Protein AF-A0A7C3HCT2-F1 (afdb_monomer)

Foldseek 3Di:
DDDDPQPDFDPPWTFGAGNVQATPDTDDPGGDDDFAWDDPDPPDIDGRDHDD

Secondary structure (DSSP, 8-state):
-EEETTEEE-TTT--EE-TT--EEESS--SPPP---EEESSSS-EEET----

pLDDT: mean 92.6, std 8.23, range [57.75, 98.06]

Nearest PDB structures (foldseek):
  3bcc-assembly1_E-2  TM=8.706E-01  e=4.811E-04  Gallus gallus
  6fo2-assembly1_R  TM=9.228E-01  e=1.266E-03  Bos taurus
  6fo2-assembly1_E  TM=9.228E-01  e=1.266E-03  Bos taurus
  3h1h-assembly1_E  TM=8.742E-01  e=1.266E-03  Gallus gall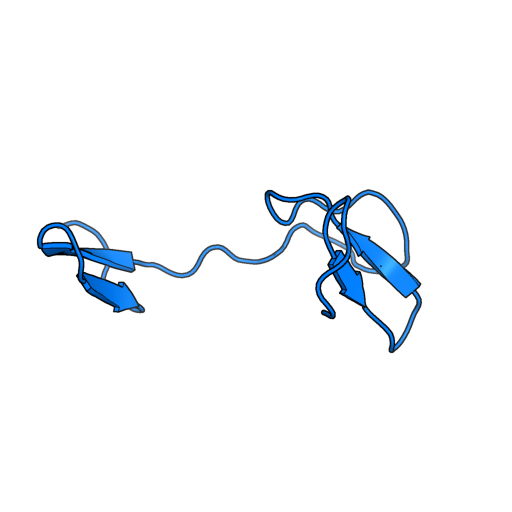us
  1rie-assembly1_A  TM=8.989E-01  e=3.793E-03  Bos taurus

Structure (mmCIF, N/CA/C/O backbone):
data_AF-A0A7C3HCT2-F1
#
_entry.id   AF-A0A7C3HCT2-F1
#
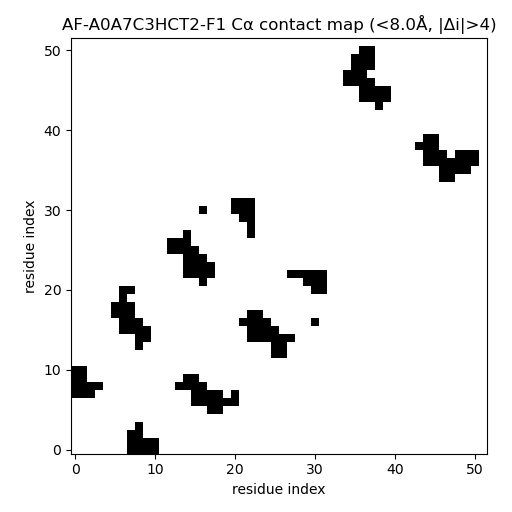loop_
_atom_site.group_PDB
_atom_site.id
_atom_site.type_symbol
_atom_site.label_atom_id
_atom_site.label_alt_id
_atom_site.label_comp_id
_atom_site.label_asym_id
_atom_site.label_entity_id
_atom_site.label_seq_id
_atom_site.pdbx_PDB_ins_code
_atom_site.Cartn_x
_atom_site.Cartn_y
_atom_site.Cartn_z
_atom_site.occupancy
_atom_site.B_iso_or_equiv
_atom_site.auth_seq_id
_atom_site.auth_comp_id
_atom_site.auth_asym_id
_atom_site.auth_atom_id
_atom_site.pdbx_PDB_model_num
ATOM 1 N N . PRO A 1 1 ? -1.728 2.582 -5.422 1.00 72.19 1 PRO A N 1
ATOM 2 C CA . PRO A 1 1 ? -1.521 1.388 -6.279 1.00 72.19 1 PRO A CA 1
ATOM 3 C C . PRO A 1 1 ? -2.868 0.945 -6.862 1.00 72.19 1 PRO A C 1
ATOM 5 O O . PRO A 1 1 ? -3.879 1.079 -6.184 1.00 72.19 1 PRO A O 1
ATOM 8 N N . SER A 1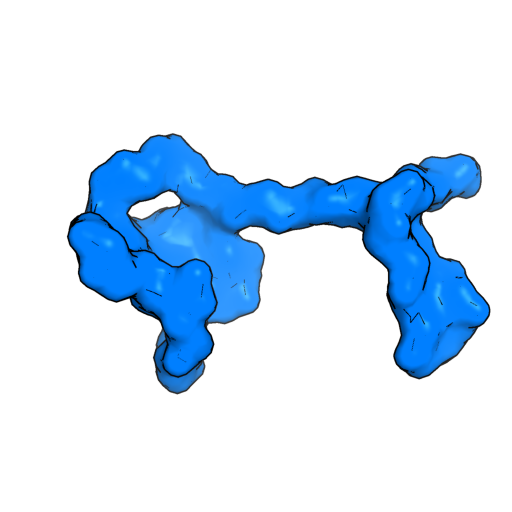 2 ? -2.899 0.457 -8.100 1.00 83.75 2 SER A N 1
ATOM 9 C CA . SER A 1 2 ? -4.118 -0.029 -8.761 1.00 83.75 2 SER A CA 1
ATOM 10 C C . SER A 1 2 ? -4.316 -1.530 -8.524 1.00 83.75 2 SER A C 1
ATOM 12 O O . SER A 1 2 ? -3.343 -2.288 -8.552 1.00 83.75 2 SER A O 1
ATOM 14 N N . ARG A 1 3 ? -5.560 -1.966 -8.276 1.00 87.38 3 ARG A N 1
ATOM 15 C CA . ARG A 1 3 ? -5.905 -3.377 -8.033 1.00 87.38 3 ARG A CA 1
ATOM 16 C C . ARG A 1 3 ? -5.778 -4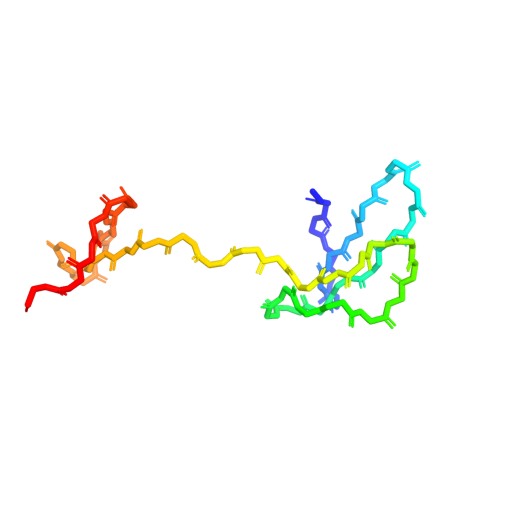.192 -9.324 1.00 87.38 3 ARG A C 1
ATOM 18 O O . ARG A 1 3 ? -6.321 -3.807 -10.359 1.00 87.38 3 ARG A O 1
ATOM 25 N N . LYS A 1 4 ? -5.092 -5.335 -9.263 1.00 85.31 4 LYS A N 1
ATOM 26 C CA . LYS A 1 4 ? -4.962 -6.325 -10.350 1.00 85.31 4 LYS A CA 1
ATOM 27 C C . LYS A 1 4 ? -5.338 -7.718 -9.829 1.00 85.31 4 LYS A C 1
ATOM 29 O O . LYS A 1 4 ? -5.367 -7.939 -8.623 1.00 85.31 4 LYS A O 1
ATOM 34 N N . LYS A 1 5 ? -5.609 -8.679 -10.727 1.00 79.31 5 LYS A N 1
ATOM 35 C CA . LYS A 1 5 ? -6.013 -10.051 -10.337 1.00 79.31 5 LYS A CA 1
ATOM 36 C C . LYS A 1 5 ? -5.015 -10.734 -9.386 1.00 79.31 5 LYS A C 1
ATOM 38 O O . LYS A 1 5 ? -5.440 -11.454 -8.493 1.00 79.31 5 LYS A O 1
ATOM 43 N N . ALA A 1 6 ? -3.717 -10.484 -9.559 1.00 85.06 6 ALA A N 1
ATOM 44 C CA . ALA A 1 6 ? -2.648 -11.101 -8.769 1.00 85.06 6 ALA A CA 1
ATOM 45 C C . ALA A 1 6 ? -2.096 -10.209 -7.634 1.00 85.06 6 ALA A C 1
ATOM 47 O O . ALA A 1 6 ? -1.119 -10.584 -6.994 1.00 85.06 6 ALA A O 1
ATOM 48 N N . GLY A 1 7 ? -2.687 -9.034 -7.384 1.00 93.00 7 GLY A N 1
ATOM 49 C CA . GLY A 1 7 ? -2.175 -8.092 -6.387 1.00 93.00 7 GLY A CA 1
ATOM 50 C C . GLY A 1 7 ? -2.374 -6.639 -6.795 1.00 93.00 7 GLY A C 1
ATOM 51 O O . GLY A 1 7 ? -3.496 -6.216 -7.091 1.00 93.00 7 GLY A O 1
ATOM 52 N N . TRP A 1 8 ? -1.293 -5.864 -6.800 1.00 96.31 8 TRP A N 1
ATOM 53 C CA . TRP A 1 8 ? -1.338 -4.426 -7.033 1.00 96.31 8 TRP A CA 1
ATOM 54 C C . TRP A 1 8 ? -0.196 -3.931 -7.920 1.00 96.31 8 TRP A C 1
ATOM 56 O O . TRP A 1 8 ? 0.926 -4.415 -7.832 1.00 96.31 8 TRP A O 1
ATOM 66 N N . LEU A 1 9 ? -0.480 -2.917 -8.740 1.00 96.31 9 LEU A N 1
ATOM 67 C CA . LEU A 1 9 ? 0.501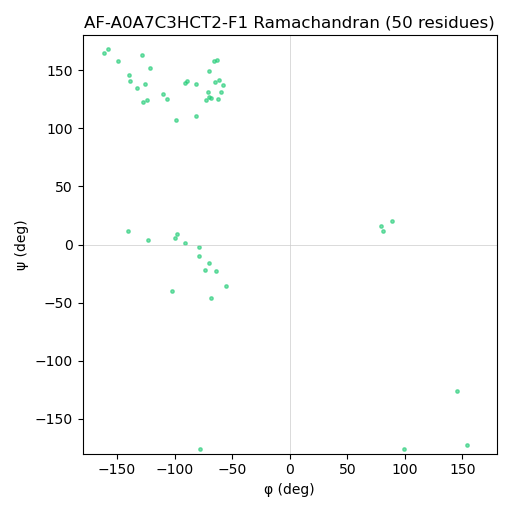 -2.245 -9.597 1.00 96.31 9 LEU A CA 1
ATOM 68 C C . LEU A 1 9 ? 0.522 -0.744 -9.301 1.00 96.31 9 LEU A C 1
ATOM 70 O O . LEU A 1 9 ? -0.512 -0.077 -9.407 1.00 96.31 9 LEU A O 1
ATOM 74 N N . CYS A 1 10 ? 1.686 -0.195 -8.963 1.00 96.25 10 CYS A N 1
ATOM 75 C CA . CYS A 1 10 ? 1.894 1.246 -8.876 1.00 96.25 10 CYS A CA 1
ATOM 76 C C . CYS A 1 10 ? 2.148 1.822 -10.283 1.00 96.25 10 CYS A C 1
ATOM 78 O O . CYS A 1 10 ? 3.207 1.557 -10.850 1.00 96.25 10 CYS A O 1
ATOM 80 N N . PRO A 1 11 ? 1.220 2.609 -10.861 1.00 94.62 11 PRO A N 1
ATOM 81 C CA . PRO A 1 11 ? 1.357 3.097 -12.234 1.00 94.62 11 PRO A CA 1
ATOM 82 C C . PRO A 1 11 ? 2.466 4.144 -12.404 1.00 94.62 11 PRO A C 1
ATOM 84 O O . PRO A 1 11 ? 2.873 4.396 -13.528 1.00 94.62 11 PRO A O 1
ATOM 87 N N . CYS A 1 12 ? 2.963 4.741 -11.314 1.00 95.81 12 CYS A N 1
ATOM 88 C CA . CYS A 1 12 ? 3.973 5.796 -11.386 1.00 95.81 12 CYS A CA 1
ATOM 89 C C . CYS A 1 12 ? 5.330 5.271 -11.875 1.00 95.81 12 CYS A C 1
ATOM 91 O O . CYS A 1 12 ? 5.950 5.878 -12.736 1.00 95.81 12 CYS A O 1
ATOM 93 N N . HIS A 1 13 ? 5.786 4.139 -11.326 1.00 96.69 13 HIS A N 1
ATOM 94 C CA . HIS A 1 13 ? 7.121 3.585 -11.604 1.00 96.69 13 HIS A CA 1
ATOM 95 C C . HIS A 1 13 ? 7.129 2.051 -11.728 1.00 96.69 13 HIS A C 1
ATOM 97 O O . HIS A 1 13 ? 8.183 1.425 -11.694 1.00 96.69 13 HIS A O 1
ATOM 103 N N . GLY A 1 14 ? 5.952 1.425 -11.820 1.00 94.75 14 GLY A N 1
ATOM 104 C CA . GLY A 1 14 ? 5.821 -0.001 -12.116 1.00 94.75 14 GLY A CA 1
ATOM 105 C C . GLY A 1 14 ? 6.018 -0.963 -10.942 1.00 94.75 14 GLY A C 1
ATOM 106 O O . GLY A 1 14 ? 6.098 -2.161 -11.186 1.00 94.75 14 GLY A O 1
ATOM 107 N N . SER A 1 15 ? 6.070 -0.501 -9.686 1.00 97.38 15 SER A N 1
ATOM 108 C CA . SER A 1 15 ? 6.182 -1.416 -8.538 1.00 97.38 15 SER A CA 1
ATOM 109 C C . SER A 1 15 ? 5.004 -2.391 -8.466 1.00 97.38 15 SER A C 1
ATOM 111 O O . SER A 1 15 ? 3.843 -1.966 -8.522 1.00 97.38 15 SER A O 1
ATOM 113 N N . VAL A 1 16 ? 5.302 -3.680 -8.305 1.00 96.81 16 VAL A N 1
ATOM 114 C CA . VAL A 1 16 ? 4.324 -4.772 -8.233 1.00 96.81 16 VAL A CA 1
ATOM 115 C C . VAL A 1 16 ? 4.279 -5.323 -6.818 1.00 96.81 16 VAL A C 1
ATOM 117 O O . VAL A 1 16 ? 5.310 -5.681 -6.253 1.00 96.81 16 VAL A O 1
ATOM 120 N N . TYR A 1 17 ? 3.075 -5.440 -6.270 1.00 97.81 17 TYR A N 1
ATOM 121 C CA . TYR A 1 17 ? 2.831 -6.031 -4.961 1.00 97.81 17 TYR A CA 1
ATOM 122 C C . TYR A 1 17 ? 1.888 -7.219 -5.086 1.00 97.81 17 TYR A C 1
ATOM 124 O O . TYR A 1 17 ? 1.034 -7.245 -5.976 1.00 97.81 17 TYR A O 1
ATOM 132 N N . ASP A 1 18 ? 1.999 -8.172 -4.172 1.00 96.06 18 ASP A N 1
ATOM 133 C CA . ASP A 1 18 ? 1.030 -9.260 -4.060 1.00 96.06 18 ASP A CA 1
ATOM 134 C C . ASP A 1 18 ? -0.273 -8.827 -3.354 1.00 96.06 18 ASP A C 1
ATOM 136 O O . ASP A 1 18 ? -0.477 -7.660 -3.013 1.00 96.06 18 ASP A O 1
ATOM 140 N N . ASN A 1 19 ? -1.188 -9.775 -3.131 1.00 95.38 19 ASN A N 1
ATOM 141 C CA . ASN A 1 19 ? -2.463 -9.519 -2.452 1.00 95.38 19 ASN A CA 1
ATOM 142 C C . ASN A 1 19 ? -2.327 -9.072 -0.987 1.00 95.38 19 ASN A C 1
ATOM 144 O O . ASN A 1 19 ? -3.247 -8.429 -0.487 1.00 95.38 19 ASN A O 1
ATOM 148 N N . SER A 1 20 ? -1.210 -9.377 -0.328 1.00 95.12 20 SER A N 1
ATOM 149 C CA . SER A 1 20 ? -0.914 -8.971 1.050 1.00 95.12 20 SER A CA 1
ATOM 150 C C . SER A 1 20 ? -0.171 -7.632 1.120 1.00 95.12 20 SER A C 1
ATOM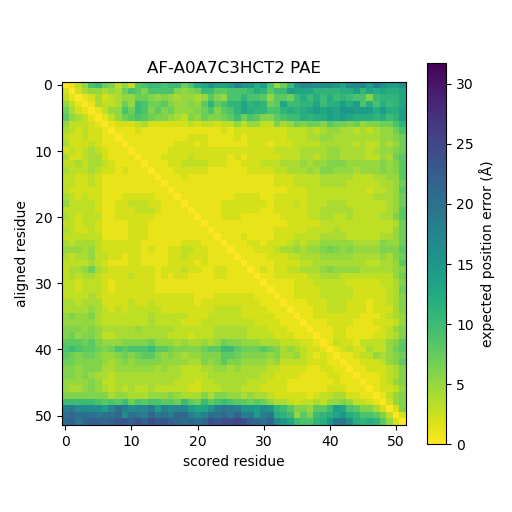 152 O O . SER A 1 20 ? 0.166 -7.182 2.210 1.00 95.12 20 SER A O 1
ATOM 154 N N . GLY A 1 21 ? 0.102 -6.989 -0.022 1.00 95.38 21 GLY A N 1
ATOM 155 C CA . GLY A 1 21 ? 0.831 -5.723 -0.081 1.00 95.38 21 GLY A CA 1
ATOM 156 C C . GLY A 1 21 ? 2.349 -5.871 0.044 1.00 95.38 21 GLY A C 1
ATOM 157 O O . GLY A 1 21 ? 3.034 -4.875 0.296 1.00 95.38 21 GLY A O 1
ATOM 158 N N . ARG A 1 22 ? 2.898 -7.079 -0.140 1.00 97.19 22 ARG A N 1
ATOM 159 C CA . ARG A 1 22 ? 4.351 -7.303 -0.133 1.00 97.19 22 ARG A CA 1
ATOM 160 C C . ARG A 1 22 ? 4.953 -6.938 -1.482 1.00 97.19 22 ARG A C 1
ATOM 162 O O . ARG A 1 22 ? 4.363 -7.255 -2.514 1.00 97.19 22 ARG A O 1
ATOM 169 N N . ILE A 1 23 ? 6.106 -6.272 -1.476 1.00 97.50 23 ILE A N 1
ATOM 170 C CA . ILE A 1 23 ? 6.815 -5.897 -2.702 1.00 97.50 23 ILE A CA 1
ATOM 171 C C . ILE A 1 23 ? 7.351 -7.156 -3.389 1.00 97.50 23 ILE A C 1
ATOM 173 O O . ILE A 1 23 ? 8.044 -7.963 -2.775 1.00 97.50 23 ILE A O 1
ATOM 177 N N . LEU A 1 24 ? 7.005 -7.329 -4.664 1.00 96.56 24 LEU A N 1
ATOM 178 C CA . LEU A 1 24 ? 7.537 -8.399 -5.509 1.00 96.56 24 LEU A CA 1
ATOM 179 C C . LEU A 1 24 ? 8.614 -7.866 -6.457 1.00 96.56 24 LEU A C 1
ATOM 181 O O . LEU A 1 24 ? 9.613 -8.539 -6.691 1.00 96.56 24 LEU A O 1
ATOM 185 N N . SER A 1 25 ? 8.409 -6.667 -7.016 1.00 96.75 25 SER A N 1
ATOM 186 C CA . SER A 1 25 ? 9.357 -6.037 -7.942 1.00 96.75 25 SER A CA 1
ATOM 187 C C . SER A 1 25 ? 9.143 -4.525 -8.087 1.00 96.75 25 SER A C 1
ATOM 189 O O . SER A 1 25 ? 8.090 -3.989 -7.737 1.00 96.75 25 SER A O 1
ATOM 191 N N . GLY A 1 26 ? 10.142 -3.842 -8.653 1.00 95.62 26 GLY A N 1
ATOM 192 C CA . GLY A 1 26 ? 10.133 -2.406 -8.941 1.00 95.62 26 GLY A CA 1
ATOM 193 C C . GLY A 1 26 ? 10.865 -1.562 -7.889 1.00 95.62 26 GLY A C 1
ATOM 194 O O . GLY A 1 26 ? 11.464 -2.107 -6.966 1.00 95.62 26 GLY A O 1
ATOM 195 N N . PRO A 1 27 ? 10.846 -0.226 -8.022 1.00 98.06 27 PRO A N 1
ATOM 196 C CA . PRO A 1 27 ? 11.705 0.668 -7.237 1.00 98.06 27 PRO A CA 1
ATOM 197 C C . PRO A 1 27 ? 11.225 0.921 -5.801 1.00 98.06 27 PRO A C 1
ATOM 199 O O . PRO A 1 27 ? 11.875 1.660 -5.065 1.00 98.06 27 PRO A O 1
ATOM 202 N N . ALA A 1 28 ? 10.075 0.376 -5.390 1.00 97.88 28 ALA A N 1
ATOM 203 C CA . ALA A 1 28 ? 9.592 0.594 -4.031 1.00 97.88 28 ALA A CA 1
ATOM 204 C C . ALA A 1 28 ? 10.478 -0.163 -3.023 1.00 97.88 28 ALA A C 1
ATOM 206 O O . ALA A 1 28 ? 10.647 -1.371 -3.161 1.00 97.88 28 ALA A O 1
ATOM 207 N N . PRO A 1 29 ? 11.004 0.507 -1.985 1.00 97.31 29 PRO A N 1
ATOM 208 C CA . PRO A 1 29 ? 12.027 -0.077 -1.116 1.00 97.31 29 PRO A CA 1
ATOM 209 C C . PRO A 1 29 ? 11.467 -1.048 -0.067 1.00 97.31 29 PRO A C 1
ATOM 211 O O . PRO A 1 29 ? 12.234 -1.691 0.643 1.00 97.31 29 PRO A O 1
ATOM 214 N N . ARG A 1 30 ? 10.139 -1.118 0.092 1.00 97.62 30 ARG A N 1
ATOM 215 C CA . ARG A 1 30 ? 9.484 -1.881 1.159 1.00 97.62 30 ARG A CA 1
ATOM 216 C C . ARG A 1 30 ? 8.033 -2.237 0.834 1.00 97.62 30 ARG A C 1
ATOM 218 O O . ARG A 1 30 ? 7.434 -1.695 -0.098 1.00 97.62 30 ARG A O 1
ATOM 225 N N . ASN A 1 31 ? 7.477 -3.125 1.655 1.00 98.00 31 ASN A N 1
ATOM 226 C CA . ASN A 1 31 ? 6.064 -3.505 1.651 1.00 98.00 31 ASN A CA 1
ATOM 227 C C . ASN A 1 31 ? 5.158 -2.310 1.992 1.00 98.00 31 ASN A C 1
ATOM 229 O O . ASN A 1 31 ? 5.610 -1.334 2.602 1.00 98.00 31 ASN A O 1
ATOM 233 N N . LEU A 1 32 ? 3.881 -2.402 1.609 1.00 96.38 32 LEU A N 1
ATOM 234 C CA . LEU A 1 32 ? 2.866 -1.419 1.988 1.00 96.38 32 LEU A CA 1
ATOM 235 C C . LEU A 1 32 ? 2.708 -1.372 3.511 1.00 96.38 32 LEU A C 1
ATOM 237 O O . LEU A 1 32 ? 2.759 -2.405 4.178 1.00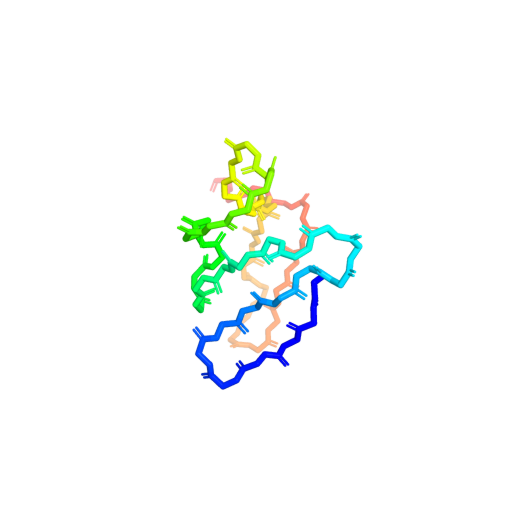 96.38 32 LEU A O 1
ATOM 241 N N . ASP A 1 33 ? 2.514 -0.168 4.046 1.00 95.38 33 ASP A N 1
ATOM 242 C CA . ASP A 1 33 ? 2.245 0.010 5.468 1.00 95.38 33 ASP A CA 1
ATOM 243 C C . ASP A 1 33 ? 0.922 -0.628 5.863 1.00 95.38 33 ASP A C 1
ATOM 245 O O . ASP A 1 33 ? -0.088 -0.497 5.167 1.00 95.38 33 ASP A O 1
ATOM 249 N N . ILE A 1 34 ? 0.938 -1.262 7.030 1.00 94.50 34 ILE A N 1
ATOM 250 C CA . ILE A 1 34 ? -0.267 -1.660 7.738 1.00 94.50 34 ILE A CA 1
ATOM 251 C C . ILE A 1 34 ? -0.490 -0.576 8.795 1.00 94.50 34 ILE A C 1
ATOM 253 O O . ILE A 1 34 ? 0.294 -0.502 9.742 1.00 94.50 34 ILE A O 1
ATOM 257 N N . PRO A 1 35 ? -1.485 0.313 8.626 1.00 94.31 35 PRO A N 1
ATOM 258 C CA . PRO A 1 35 ? -1.788 1.304 9.649 1.00 94.31 35 PRO A CA 1
ATOM 259 C C . PRO A 1 35 ? -2.306 0.601 10.907 1.00 94.31 35 PRO A C 1
ATOM 261 O O . PRO A 1 35 ? -2.847 -0.498 10.819 1.00 94.31 35 PRO A O 1
ATOM 264 N N . GLU A 1 36 ? -2.207 1.243 12.068 1.00 96.31 36 GLU A N 1
ATOM 265 C CA . GLU A 1 36 ? -2.894 0.753 13.266 1.00 96.31 36 GLU A CA 1
ATOM 266 C C . GLU A 1 36 ? -4.404 0.661 13.010 1.00 96.31 36 GLU A C 1
ATOM 268 O O . GLU A 1 36 ? -4.997 1.564 12.408 1.00 96.31 36 GLU A O 1
ATOM 273 N N . TYR A 1 37 ? -5.043 -0.418 13.455 1.00 94.88 37 TYR A N 1
ATOM 274 C CA . TYR A 1 37 ? -6.481 -0.601 13.304 1.00 94.88 37 TYR A CA 1
ATOM 275 C C . TYR A 1 37 ? -7.074 -1.424 14.445 1.00 94.88 37 TYR A C 1
ATOM 277 O O . TYR A 1 37 ? -6.396 -2.229 15.079 1.00 94.88 37 TYR A O 1
ATOM 285 N N . LYS A 1 38 ? -8.383 -1.252 14.650 1.00 95.19 38 LYS A N 1
ATOM 286 C CA . LYS A 1 38 ? -9.176 -2.026 15.607 1.00 95.19 38 LYS A CA 1
ATOM 287 C C . LYS A 1 38 ? -10.536 -2.395 15.020 1.00 95.19 38 LYS A C 1
ATOM 289 O O . LYS A 1 38 ? -11.183 -1.566 14.375 1.00 95.19 38 LYS A O 1
ATOM 294 N N . PHE A 1 39 ? -11.006 -3.611 15.290 1.00 95.25 39 PHE A N 1
ATOM 295 C CA . PHE A 1 39 ? -12.375 -4.024 14.971 1.00 95.25 39 PHE A CA 1
ATOM 296 C C . PHE A 1 39 ? -13.372 -3.358 15.931 1.00 95.25 39 PHE A C 1
ATOM 298 O O . PHE A 1 39 ? -13.261 -3.477 17.151 1.00 95.25 39 PHE A O 1
ATOM 305 N N . ALA A 1 40 ? -14.353 -2.642 15.382 1.00 94.06 40 ALA A N 1
ATOM 306 C CA . ALA A 1 40 ? -15.446 -2.015 16.138 1.00 94.06 40 ALA A CA 1
ATOM 307 C C . ALA A 1 40 ? -16.731 -2.867 16.132 1.00 94.06 40 ALA A C 1
ATOM 309 O O . ALA A 1 40 ? -17.794 -2.398 16.534 1.00 94.06 40 ALA A O 1
ATOM 310 N N . GLY A 1 41 ? -16.630 -4.099 15.635 1.00 93.12 41 GLY A N 1
ATOM 311 C CA . GLY A 1 41 ? -17.713 -5.047 15.411 1.00 93.12 41 GLY A CA 1
ATOM 312 C C . GLY A 1 41 ? -17.335 -6.017 14.290 1.00 93.12 41 GLY A C 1
ATOM 313 O O . GLY A 1 41 ? -16.211 -5.983 13.789 1.00 93.12 41 GLY A O 1
ATOM 314 N N . ASN A 1 42 ? -18.282 -6.854 13.869 1.00 94.44 42 ASN A N 1
ATOM 315 C CA . ASN A 1 42 ? -18.039 -7.870 12.837 1.00 94.44 42 ASN A CA 1
ATOM 316 C C . ASN A 1 42 ? -17.916 -7.288 11.415 1.00 94.44 42 ASN A C 1
ATOM 318 O O . ASN A 1 42 ? -17.342 -7.929 10.541 1.00 94.44 42 ASN A O 1
ATOM 322 N N . ASP A 1 43 ? -18.455 -6.093 11.174 1.00 97.12 43 ASP A N 1
ATOM 323 C CA . ASP A 1 43 ? -18.557 -5.450 9.858 1.00 97.12 43 ASP A CA 1
ATOM 324 C C . ASP A 1 43 ? -17.896 -4.060 9.808 1.00 97.12 43 ASP A C 1
ATOM 326 O O . ASP A 1 43 ? -17.965 -3.369 8.791 1.00 97.12 43 ASP A O 1
ATOM 330 N N . LYS A 1 44 ? -17.254 -3.627 10.904 1.00 96.44 44 LYS A N 1
ATOM 331 C CA . LYS A 1 44 ? -16.680 -2.281 11.048 1.00 96.44 44 LYS A CA 1
ATOM 332 C C . LYS A 1 44 ? -15.261 -2.322 11.592 1.00 96.44 44 LYS A C 1
ATOM 334 O O . LYS A 1 44 ? -14.977 -2.973 12.595 1.00 96.44 44 LYS A O 1
ATOM 339 N N . ILE A 1 45 ? -14.390 -1.537 10.969 1.00 95.50 45 ILE A N 1
ATOM 340 C CA . ILE A 1 45 ? -12.990 -1.355 11.359 1.00 95.50 45 ILE A CA 1
ATOM 341 C C . ILE A 1 45 ? -12.730 0.143 11.529 1.00 95.50 45 ILE A C 1
ATOM 343 O O . ILE A 1 45 ? -13.196 0.951 10.724 1.00 95.50 45 ILE A O 1
ATOM 347 N N . ILE A 1 46 ? -11.986 0.512 12.572 1.00 95.88 46 ILE A N 1
ATOM 348 C CA . ILE A 1 46 ? -11.495 1.874 12.799 1.00 95.88 46 ILE A CA 1
ATOM 349 C C . ILE A 1 46 ? -9.997 1.891 12.499 1.00 95.88 46 ILE A C 1
ATOM 351 O O . ILE A 1 46 ? -9.245 1.124 13.094 1.00 95.88 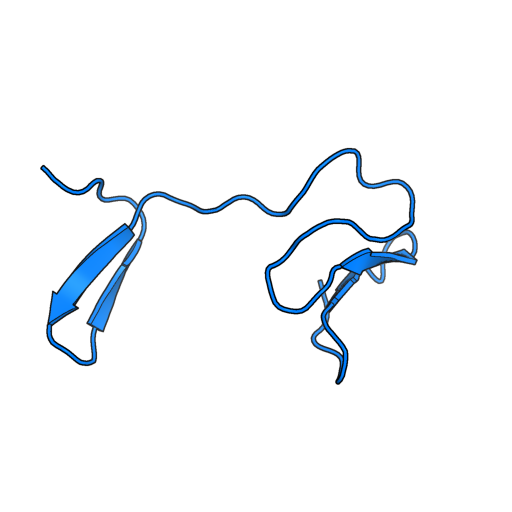46 ILE A O 1
ATOM 355 N N . ILE A 1 47 ? -9.574 2.782 11.603 1.00 96.06 47 ILE A N 1
ATOM 356 C CA . ILE A 1 47 ? -8.163 3.019 11.272 1.00 96.06 47 ILE A CA 1
ATOM 357 C C . ILE A 1 47 ? -7.607 4.104 12.208 1.00 96.06 47 ILE A C 1
ATOM 359 O O . ILE A 1 47 ? -8.300 5.079 12.499 1.00 96.06 47 ILE A O 1
ATOM 363 N N . GLY A 1 48 ? -6.364 3.946 12.663 1.00 94.31 48 GLY A N 1
ATOM 364 C CA . GLY A 1 48 ? -5.668 4.880 13.555 1.00 94.31 48 GLY A CA 1
ATOM 365 C C . GLY A 1 48 ? -5.881 4.622 15.050 1.00 94.31 48 GLY A C 1
ATOM 366 O O . GLY A 1 48 ? -5.709 5.535 15.852 1.00 94.31 48 GLY A O 1
ATOM 367 N N . LYS A 1 49 ? -6.298 3.409 15.433 1.00 90.38 49 LYS A N 1
ATOM 368 C CA . LYS A 1 49 ? -6.350 2.965 16.833 1.00 90.38 49 LYS A CA 1
ATOM 369 C C . LYS A 1 49 ? -5.605 1.646 16.966 1.00 90.38 49 LYS A C 1
ATOM 371 O O . LYS A 1 49 ? -5.993 0.688 16.303 1.00 90.38 49 LYS A O 1
ATOM 376 N N . SER A 1 50 ? -4.599 1.590 17.828 1.00 80.94 50 SER A N 1
ATOM 377 C CA . SER A 1 50 ? -3.989 0.339 18.268 1.00 80.94 50 SER A CA 1
ATOM 378 C C . SER A 1 50 ? -4.951 -0.452 19.164 1.00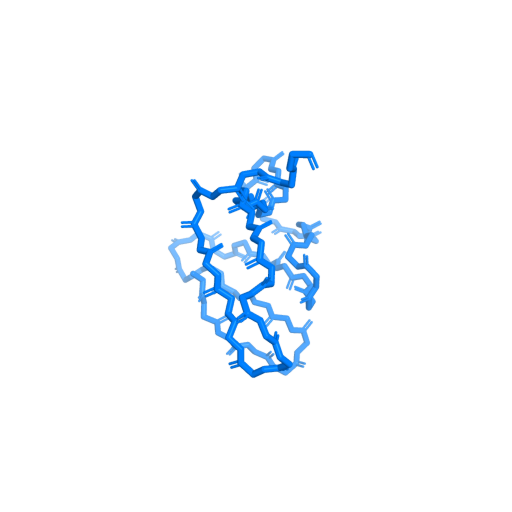 80.94 50 SER A C 1
ATOM 380 O O . SER A 1 50 ? -5.818 0.116 19.842 1.00 80.94 50 SER A O 1
ATOM 382 N N . GLU A 1 51 ? -4.856 -1.783 19.129 1.00 63.97 51 GLU A N 1
ATOM 383 C CA . GLU A 1 51 ? -5.464 -2.606 20.175 1.00 63.97 51 GLU A CA 1
ATOM 384 C C . GLU A 1 51 ? -4.789 -2.249 21.506 1.00 63.97 51 GLU A C 1
ATOM 386 O O . GLU A 1 51 ? -3.563 -2.222 21.593 1.00 63.97 51 GLU A O 1
ATOM 391 N N . ALA A 1 52 ? -5.608 -1.882 22.494 1.00 57.75 52 ALA A N 1
ATOM 392 C CA . ALA A 1 52 ? -5.174 -1.646 23.867 1.00 57.75 52 ALA A CA 1
ATOM 393 C C . ALA A 1 52 ? -5.099 -2.975 24.615 1.00 57.75 52 ALA A C 1
ATOM 395 O O . ALA A 1 52 ? -6.015 -3.801 24.378 1.00 57.75 52 ALA A O 1
#

Sequence (52 aa):
PSRKKAGWLCPCHGSVYDNSGRILSGPAPRNLDIPEYKFAGNDKIIIGKSEA

Solvent-accessible surface area (backbone atoms only — not comparable to full-atom values): 3296 Å² total; per-residue (Å²): 113,44,86,48,100,75,19,31,38,28,87,90,73,59,25,32,25,37,80,88,36,43,62,76,47,58,82,62,94,60,55,63,83,79,74,47,46,35,75,76,54,97,88,40,74,43,78,78,35,69,78,128

Radius of gyration: 13.77 Å; Cα contacts (8 Å, |Δi|>4): 85; chains: 1; bounding box: 31×17×36 Å

Mean predicted aligned error: 4.35 Å